Protein AF-A0A7W6RS65-F1 (afdb_monomer_lite)

Secondary structure (DSSP, 8-state):
-----PPP-TTHHHHHHHH-HHHHHHHHH--SHHHHHH--HHHHHHHHHHTT--SS-HHHHHHHHTSPPP---HHHHHHHHHHHHHHHHHHHHHHHHHHHHHHHHHHHHHHHHHTTTTS-S--PPPHHHHHHHSTT--HHHHHHHHHHHHHHHHT--PPP---

Sequence (163 aa):
MGSRCTPSTRNKWIVSATASPWPVDLWETAPTPDKATRIREATIAKLLRRHRIRRSDAARVLDILRQPPFIVAAGTTESASAHVTTLIARIRLVNPQLKQAHHRLDCLTASLVATAEVEPEQKKQHDVEILASLPGVGRIVLATLLAEAFDARSGVTTPPCAA

Structure (mmCIF, N/CA/C/O backbone):
data_AF-A0A7W6RS65-F1
#
_entry.id   AF-A0A7W6RS65-F1
#
loop_
_atom_site.group_PDB
_atom_site.id
_atom_site.type_symbol
_atom_site.label_atom_id
_atom_site.label_alt_id
_atom_site.label_comp_id
_atom_site.label_asym_id
_atom_site.label_entity_id
_atom_site.label_seq_id
_atom_site.pdbx_PDB_ins_code
_atom_site.Cartn_x
_atom_site.Cartn_y
_atom_site.Cartn_z
_atom_site.occupancy
_atom_site.B_iso_or_equiv
_atom_site.auth_seq_id
_atom_site.auth_comp_id
_atom_site.auth_asym_id
_atom_site.auth_atom_id
_atom_site.pdbx_PDB_model_num
ATOM 1 N N . MET A 1 1 ? 1.223 11.531 -34.235 1.00 32.78 1 MET A N 1
ATOM 2 C CA . MET A 1 1 ? 0.029 10.858 -33.672 1.00 32.78 1 MET A CA 1
ATOM 3 C C . MET A 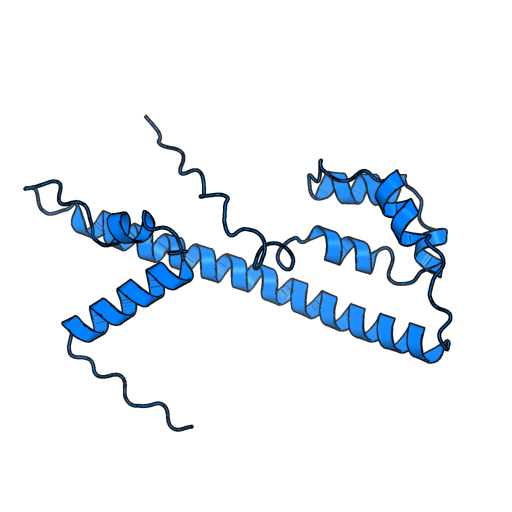1 1 ? 0.497 10.024 -32.490 1.00 32.78 1 MET A C 1
ATOM 5 O O . MET A 1 1 ? 1.318 9.142 -32.680 1.00 32.78 1 MET A O 1
ATOM 9 N N . GLY A 1 2 ? 0.117 10.420 -31.273 1.00 35.31 2 GLY A N 1
ATOM 10 C CA . GLY A 1 2 ? 0.751 9.968 -30.031 1.00 35.31 2 GLY A CA 1
ATOM 11 C C . GLY A 1 2 ? 0.400 8.535 -29.638 1.00 35.31 2 GLY A C 1
ATOM 12 O O . GLY A 1 2 ? -0.740 8.247 -29.266 1.00 35.31 2 GLY A O 1
ATOM 13 N N . SER A 1 3 ? 1.404 7.664 -29.658 1.00 32.12 3 SER A N 1
ATOM 14 C CA . SER A 1 3 ? 1.338 6.318 -29.099 1.00 32.12 3 SER A CA 1
ATOM 15 C C . SER A 1 3 ? 1.412 6.413 -27.578 1.00 32.12 3 SER A C 1
ATOM 17 O O . SER A 1 3 ? 2.476 6.555 -26.984 1.00 32.12 3 SER A O 1
ATOM 19 N N . ARG A 1 4 ? 0.247 6.388 -26.931 1.00 31.11 4 ARG A N 1
ATOM 20 C CA . ARG A 1 4 ? 0.148 6.207 -25.481 1.00 31.11 4 ARG A CA 1
ATOM 21 C C . ARG A 1 4 ? 0.662 4.810 -25.137 1.00 31.11 4 ARG A C 1
ATOM 23 O O . ARG A 1 4 ? -0.032 3.831 -25.392 1.00 31.11 4 ARG A O 1
ATOM 30 N N . CYS A 1 5 ? 1.850 4.733 -24.542 1.00 34.22 5 CYS A N 1
ATOM 31 C CA . CYS A 1 5 ? 2.372 3.517 -23.928 1.00 34.22 5 CYS A CA 1
ATOM 32 C C . CYS A 1 5 ? 1.396 3.027 -22.849 1.00 34.22 5 CYS A C 1
ATOM 34 O O . CYS A 1 5 ? 1.309 3.594 -21.759 1.00 34.22 5 CYS A O 1
ATOM 36 N N . THR A 1 6 ? 0.628 1.983 -23.149 1.00 37.75 6 THR A N 1
ATOM 37 C CA . THR A 1 6 ? -0.166 1.264 -22.151 1.00 37.75 6 THR A CA 1
ATOM 38 C C . THR A 1 6 ? 0.726 0.232 -21.464 1.00 37.75 6 THR A C 1
ATOM 40 O O . THR A 1 6 ? 1.252 -0.645 -22.152 1.00 37.75 6 THR A O 1
ATOM 43 N N . PRO A 1 7 ? 0.908 0.275 -20.132 1.00 39.69 7 PRO A N 1
ATOM 44 C CA . PRO A 1 7 ? 1.746 -0.698 -19.448 1.00 39.69 7 PRO A CA 1
ATOM 45 C C . PRO A 1 7 ? 1.110 -2.094 -19.492 1.00 39.69 7 PRO A C 1
ATOM 47 O O . PRO A 1 7 ? -0.048 -2.277 -19.097 1.00 39.69 7 PRO A O 1
ATOM 50 N N . SER A 1 8 ? 1.897 -3.077 -19.936 1.00 38.97 8 SER A N 1
ATOM 51 C CA . SER A 1 8 ? 1.584 -4.509 -19.894 1.00 38.97 8 SER A CA 1
ATOM 52 C C . SER A 1 8 ? 1.079 -4.921 -18.504 1.00 38.97 8 SER A C 1
ATOM 54 O O . SER A 1 8 ? 1.724 -4.708 -17.476 1.00 38.97 8 SER A O 1
ATOM 56 N N . THR A 1 9 ? -0.137 -5.464 -18.461 1.00 42.16 9 THR A N 1
ATOM 57 C CA . THR A 1 9 ? -0.966 -5.578 -17.248 1.00 42.16 9 THR A CA 1
ATOM 58 C C . THR A 1 9 ? -0.691 -6.844 -16.423 1.00 42.16 9 THR A C 1
ATOM 60 O O . THR A 1 9 ? -1.366 -7.082 -15.423 1.00 42.16 9 THR A O 1
ATOM 63 N N . ARG A 1 10 ? 0.270 -7.693 -16.807 1.00 41.97 10 ARG A N 1
ATOM 64 C CA . ARG A 1 10 ? 0.224 -9.107 -16.391 1.00 41.97 10 ARG A CA 1
ATOM 65 C C . ARG A 1 10 ? 1.027 -9.479 -15.131 1.00 41.97 10 ARG A C 1
ATOM 67 O O . ARG A 1 10 ? 0.653 -10.441 -14.473 1.00 41.97 10 ARG A O 1
ATOM 74 N N . ASN A 1 11 ? 1.977 -8.653 -14.675 1.00 39.16 11 ASN A N 1
ATOM 75 C CA . ASN A 1 11 ? 2.788 -8.935 -13.465 1.00 39.16 11 ASN A CA 1
ATOM 76 C C . ASN A 1 11 ? 2.450 -8.015 -12.275 1.00 39.16 11 ASN A C 1
ATOM 78 O O . ASN A 1 11 ? 3.278 -7.730 -11.410 1.00 39.16 11 ASN A O 1
ATOM 82 N N . LYS A 1 12 ? 1.209 -7.519 -12.227 1.00 40.97 12 LYS A N 1
ATOM 83 C CA . LYS A 1 12 ? 0.768 -6.501 -11.265 1.00 40.97 12 LYS A CA 1
ATOM 84 C C . LYS A 1 12 ? 0.746 -7.006 -9.811 1.00 40.97 12 LYS A C 1
ATOM 86 O O . LYS A 1 12 ? 0.760 -6.194 -8.897 1.00 40.97 12 LYS A O 1
ATOM 91 N N . TRP A 1 13 ? 0.725 -8.308 -9.551 1.00 31.77 13 TRP A N 1
ATOM 92 C CA . TRP A 1 13 ? 0.293 -8.837 -8.249 1.00 31.77 13 TRP A CA 1
ATOM 93 C C . TRP A 1 13 ? 1.347 -8.784 -7.137 1.00 31.77 13 TRP A C 1
ATOM 95 O O . TRP A 1 13 ? 0.972 -8.590 -5.986 1.00 31.77 13 TRP A O 1
ATOM 105 N N . ILE A 1 14 ? 2.643 -8.857 -7.462 1.00 36.44 14 ILE A N 1
ATOM 106 C CA . ILE A 1 14 ? 3.694 -8.947 -6.430 1.00 36.44 14 ILE A CA 1
ATOM 107 C C . ILE A 1 14 ? 4.154 -7.556 -5.952 1.00 36.44 14 ILE A C 1
ATOM 109 O O . ILE A 1 14 ? 4.473 -7.383 -4.783 1.00 36.44 14 ILE A O 1
ATOM 113 N N . VAL A 1 15 ? 4.087 -6.525 -6.809 1.00 37.69 15 VAL A N 1
ATOM 114 C CA . VAL A 1 15 ? 4.509 -5.147 -6.454 1.00 37.69 15 VAL A CA 1
ATOM 115 C C . VAL A 1 15 ? 3.329 -4.181 -6.239 1.00 37.69 15 VAL A C 1
ATOM 117 O O . VAL A 1 15 ? 3.492 -3.136 -5.611 1.00 37.69 15 VAL A O 1
ATOM 120 N N . SER A 1 16 ? 2.106 -4.488 -6.701 1.00 43.31 16 SER A N 1
ATOM 121 C CA . SER A 1 16 ? 0.976 -3.546 -6.542 1.00 43.31 16 SER A CA 1
ATOM 122 C C . SER A 1 16 ? 0.215 -3.651 -5.222 1.00 43.31 16 SER A C 1
ATOM 124 O O . SER A 1 16 ? -0.486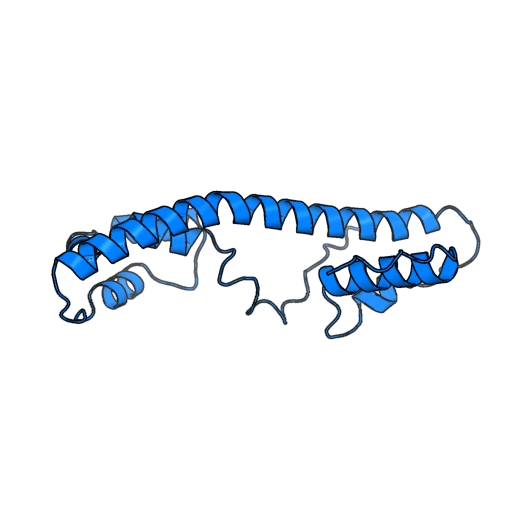 -2.697 -4.877 1.00 43.31 16 SER A O 1
ATOM 126 N N . ALA A 1 17 ? 0.338 -4.758 -4.483 1.00 42.78 17 ALA A N 1
ATOM 127 C CA . ALA A 1 17 ? -0.371 -4.916 -3.214 1.00 42.78 17 ALA A CA 1
ATOM 128 C C . ALA A 1 17 ? 0.180 -3.957 -2.143 1.00 42.78 17 ALA A C 1
ATOM 130 O O . ALA A 1 17 ? -0.596 -3.296 -1.459 1.00 42.78 17 ALA A O 1
ATOM 131 N N . THR A 1 18 ? 1.504 -3.787 -2.079 1.00 48.16 18 THR A N 1
ATOM 132 C CA . THR A 1 18 ? 2.176 -2.966 -1.055 1.00 48.16 18 THR A CA 1
ATOM 133 C C . THR A 1 18 ? 2.315 -1.489 -1.452 1.00 48.16 18 THR A C 1
ATOM 135 O O . THR A 1 18 ? 2.431 -0.617 -0.594 1.00 48.16 18 THR A O 1
ATOM 138 N N . ALA A 1 19 ? 2.250 -1.175 -2.753 1.00 54.78 19 ALA A N 1
ATOM 139 C CA . ALA A 1 19 ? 2.403 0.191 -3.269 1.00 54.78 19 ALA A CA 1
ATOM 140 C C . ALA A 1 19 ? 1.089 0.994 -3.346 1.00 54.78 19 ALA A C 1
ATOM 142 O O . ALA A 1 19 ? 1.105 2.192 -3.668 1.00 54.78 19 ALA A O 1
ATOM 143 N N . SER A 1 20 ? -0.058 0.346 -3.113 1.00 68.81 20 SER A N 1
ATOM 144 C CA . SER A 1 20 ? -1.348 1.028 -3.100 1.00 68.81 20 SER A CA 1
ATOM 145 C C . SER A 1 20 ? -1.488 1.827 -1.798 1.00 68.81 20 SER A C 1
ATOM 147 O O . SER A 1 20 ? -1.366 1.242 -0.730 1.00 68.81 20 SER A O 1
ATOM 149 N N . PRO A 1 21 ? -1.725 3.149 -1.842 1.00 81.00 21 PRO A N 1
ATOM 150 C CA . PRO A 1 21 ? -1.736 3.979 -0.635 1.00 81.00 21 PRO A CA 1
ATOM 151 C C . PRO A 1 21 ? -3.018 3.838 0.206 1.00 81.00 21 PRO A C 1
ATOM 153 O O . PRO A 1 21 ? -3.020 4.178 1.384 1.00 81.00 21 PRO A O 1
ATOM 156 N N . TRP A 1 22 ? -4.111 3.329 -0.369 1.00 88.38 22 TRP A N 1
ATOM 157 C CA . TRP A 1 22 ? -5.412 3.300 0.308 1.00 88.38 22 TRP A CA 1
ATOM 158 C C . TRP A 1 22 ? -5.543 2.296 1.472 1.00 88.38 22 TRP A C 1
ATOM 160 O O . TRP A 1 22 ? -6.227 2.651 2.431 1.00 88.38 22 TRP A O 1
ATOM 170 N N . PRO A 1 23 ? -4.918 1.095 1.473 1.00 88.94 23 PRO A N 1
ATOM 171 C CA . PRO A 1 23 ? -4.989 0.182 2.616 1.00 88.94 23 PRO A CA 1
ATOM 172 C C . PRO A 1 23 ? -4.244 0.729 3.838 1.00 88.94 23 PRO A C 1
ATOM 174 O O . PRO A 1 23 ? -4.685 0.531 4.961 1.00 88.94 23 PRO A O 1
ATOM 177 N N . VAL A 1 24 ? -3.157 1.477 3.619 1.00 90.75 24 VAL A N 1
ATOM 178 C CA . VAL A 1 24 ? -2.403 2.157 4.685 1.00 90.75 24 VAL A CA 1
ATOM 179 C C . VAL A 1 24 ? -3.288 3.196 5.378 1.00 90.75 24 VAL A C 1
ATOM 181 O O . VAL A 1 24 ? -3.380 3.220 6.602 1.00 90.75 24 VAL A O 1
ATOM 184 N N . ASP A 1 25 ? -4.006 4.005 4.595 1.00 92.19 25 ASP A N 1
ATOM 185 C CA . ASP A 1 25 ? -4.974 4.966 5.133 1.00 92.19 25 ASP A CA 1
ATOM 186 C C . ASP A 1 25 ? -6.169 4.275 5.811 1.00 92.19 25 ASP A C 1
ATOM 188 O O . ASP A 1 25 ? -6.734 4.804 6.771 1.00 92.19 25 ASP A O 1
ATOM 192 N N . LEU A 1 26 ? -6.575 3.097 5.321 1.00 92.56 26 LEU A N 1
ATOM 193 C CA . LEU A 1 26 ? -7.635 2.303 5.941 1.00 92.56 26 LEU A CA 1
ATOM 194 C C . LEU A 1 26 ? -7.209 1.816 7.329 1.00 92.56 26 LEU A C 1
ATOM 196 O O . LEU A 1 26 ? -7.974 1.979 8.276 1.00 92.56 26 LEU A O 1
ATOM 200 N N . TRP A 1 27 ? -5.999 1.269 7.460 1.00 91.38 27 TRP A N 1
ATOM 201 C CA . TRP A 1 27 ? -5.450 0.810 8.739 1.00 91.38 27 TRP A CA 1
ATOM 202 C C . TRP A 1 27 ? -5.253 1.946 9.739 1.00 91.38 27 TRP A C 1
ATOM 204 O O . TRP A 1 27 ? -5.505 1.760 10.923 1.00 91.38 27 TRP A O 1
ATOM 214 N N . GLU A 1 28 ? -4.881 3.140 9.281 1.00 91.75 28 GLU A N 1
ATOM 215 C CA . GLU A 1 28 ? -4.819 4.319 10.152 1.00 91.75 28 GLU A CA 1
ATOM 216 C C . GLU A 1 28 ? -6.214 4.748 10.641 1.00 91.75 28 GLU A C 1
ATOM 218 O O . GLU A 1 28 ? -6.384 5.153 11.791 1.00 91.75 28 GLU A O 1
ATOM 223 N N . THR A 1 29 ? -7.235 4.618 9.786 1.00 92.12 29 THR A N 1
ATOM 224 C CA . THR A 1 29 ? -8.622 4.957 10.136 1.00 92.12 29 THR A CA 1
ATOM 225 C C . THR A 1 29 ? -9.230 3.922 11.092 1.00 92.12 29 THR A C 1
ATOM 227 O O . THR A 1 29 ? -9.919 4.294 12.041 1.00 92.12 29 THR A O 1
ATOM 230 N N . ALA A 1 30 ? -8.967 2.633 10.861 1.00 92.12 30 ALA A N 1
ATOM 231 C CA . ALA A 1 30 ? -9.536 1.494 11.580 1.00 92.12 30 ALA A CA 1
ATOM 232 C C . ALA A 1 30 ? -8.439 0.528 12.086 1.00 92.12 30 ALA A C 1
ATOM 234 O O . ALA A 1 30 ? -8.337 -0.591 11.584 1.00 92.12 30 ALA A O 1
ATOM 235 N N . PRO A 1 31 ? -7.610 0.924 13.071 1.00 90.62 31 PRO A N 1
ATOM 236 C CA . PRO A 1 31 ? -6.481 0.099 13.510 1.00 90.62 31 PRO A CA 1
ATOM 237 C C . PRO A 1 31 ? -6.900 -1.085 14.391 1.00 90.62 31 PRO A C 1
ATOM 239 O O . PRO A 1 31 ? -6.134 -2.029 14.545 1.00 90.62 31 PRO A O 1
ATOM 242 N N . THR A 1 32 ? -8.104 -1.045 14.974 1.00 91.31 32 THR A N 1
ATOM 243 C CA . THR A 1 32 ? -8.633 -2.108 15.837 1.00 91.31 32 THR A CA 1
ATOM 244 C C . THR A 1 32 ? -10.070 -2.472 15.459 1.00 91.31 32 THR A C 1
ATOM 246 O O . THR A 1 32 ? -10.799 -1.605 14.959 1.00 91.31 32 THR A O 1
ATOM 249 N N . PRO A 1 33 ? -10.518 -3.711 15.747 1.00 87.44 33 PRO A N 1
ATOM 250 C CA . PRO A 1 33 ? -11.912 -4.120 15.554 1.00 87.44 33 PRO A CA 1
ATOM 251 C C . PRO A 1 33 ? -12.902 -3.198 16.285 1.00 87.44 33 PRO A C 1
ATOM 253 O O . PRO A 1 33 ? -13.905 -2.774 15.714 1.00 87.44 33 PRO A O 1
ATOM 256 N N . ASP A 1 34 ? -12.570 -2.768 17.506 1.00 90.06 34 ASP A N 1
ATOM 257 C CA . ASP A 1 34 ? -13.393 -1.830 18.284 1.00 90.06 34 ASP A CA 1
ATOM 258 C C . ASP A 1 34 ? -13.522 -0.448 17.640 1.00 90.06 34 ASP A C 1
ATOM 260 O O . ASP A 1 34 ? -14.550 0.218 17.773 1.00 90.06 34 ASP A O 1
ATOM 264 N N . LYS A 1 35 ? -12.490 0.018 16.929 1.00 90.50 35 LYS A N 1
ATOM 265 C CA . LYS A 1 35 ? -12.601 1.242 16.129 1.00 90.50 35 LYS A CA 1
ATOM 266 C C . LYS A 1 35 ? -13.389 0.987 14.849 1.00 90.50 35 LYS A C 1
ATOM 268 O O . LYS A 1 35 ? -14.201 1.832 14.479 1.00 90.50 35 LYS A O 1
ATOM 273 N N . ALA A 1 36 ? -13.213 -0.167 14.208 1.00 91.62 36 ALA A N 1
ATOM 274 C CA . ALA A 1 36 ? -13.951 -0.545 13.005 1.00 91.62 36 ALA A CA 1
ATOM 275 C C . ALA A 1 36 ? -15.475 -0.571 13.210 1.00 91.62 36 ALA A C 1
ATOM 277 O O . ALA A 1 36 ? -16.226 -0.111 12.344 1.00 91.62 36 ALA A O 1
ATOM 278 N N . THR A 1 37 ? -15.956 -1.030 14.368 1.00 91.75 37 THR A N 1
ATOM 279 C CA . THR A 1 37 ? -17.395 -1.009 14.690 1.00 91.75 37 THR A CA 1
ATOM 280 C C . THR A 1 37 ? -17.953 0.414 14.774 1.00 91.75 37 THR A C 1
ATOM 282 O O . THR A 1 37 ? -19.069 0.665 14.322 1.00 91.75 37 THR A O 1
ATOM 285 N N . ARG A 1 38 ? -17.161 1.377 15.255 1.00 92.94 38 ARG A N 1
ATOM 286 C CA . ARG A 1 38 ? -17.571 2.781 15.445 1.00 92.94 38 ARG A CA 1
ATOM 287 C C . ARG A 1 38 ? -17.516 3.626 14.171 1.00 92.94 38 ARG A C 1
ATOM 289 O O . ARG A 1 38 ? -18.093 4.713 14.128 1.00 92.94 38 ARG A O 1
ATOM 296 N N . ILE A 1 39 ? -16.819 3.164 13.135 1.00 94.44 39 ILE A N 1
ATOM 297 C CA . ILE A 1 39 ? -16.657 3.918 11.890 1.00 94.44 39 ILE A CA 1
ATOM 298 C C . ILE A 1 39 ? -17.947 3.893 11.073 1.00 94.44 39 ILE A C 1
ATOM 300 O O . ILE A 1 39 ? -18.572 2.853 10.877 1.00 94.44 39 ILE A O 1
ATOM 304 N N . ARG A 1 40 ? -18.329 5.065 10.560 1.00 94.94 40 ARG A N 1
ATOM 305 C CA . ARG A 1 40 ? -19.448 5.217 9.627 1.00 94.94 40 ARG A CA 1
ATOM 306 C C . ARG A 1 40 ? -19.016 4.854 8.212 1.00 94.94 40 ARG A C 1
ATOM 308 O O . ARG A 1 40 ? -17.921 5.214 7.779 1.00 94.94 40 ARG A O 1
ATOM 315 N N . GLU A 1 41 ? -19.925 4.256 7.453 1.00 95.38 41 GLU A N 1
ATOM 316 C CA . GLU A 1 41 ? -19.697 3.892 6.050 1.00 95.38 41 GLU A CA 1
ATOM 317 C C . GLU A 1 41 ? -19.281 5.085 5.189 1.00 95.38 41 GLU A C 1
ATOM 319 O O . GLU A 1 41 ? -18.350 4.983 4.394 1.00 95.38 41 GLU A O 1
ATOM 324 N N . ALA A 1 42 ? -19.875 6.258 5.427 1.00 96.12 42 ALA A N 1
ATOM 325 C CA . ALA A 1 42 ? -19.530 7.494 4.728 1.00 96.12 42 ALA A CA 1
ATOM 326 C C . ALA A 1 42 ? -18.027 7.839 4.803 1.00 96.12 42 ALA A C 1
ATOM 328 O O . ALA A 1 42 ? -17.466 8.366 3.836 1.00 96.12 42 ALA A O 1
ATOM 329 N N . THR A 1 43 ? -17.359 7.520 5.918 1.00 95.38 43 THR A N 1
ATOM 330 C CA . THR A 1 43 ? -15.914 7.727 6.094 1.00 95.38 43 THR A CA 1
ATOM 331 C C . THR A 1 43 ? -15.117 6.809 5.170 1.00 95.38 43 THR A C 1
ATOM 333 O O . THR A 1 43 ? -14.224 7.277 4.461 1.00 95.38 43 THR A O 1
ATOM 336 N N . ILE A 1 44 ? -15.485 5.526 5.103 1.00 95.00 44 ILE A N 1
ATOM 337 C CA . ILE A 1 44 ? -14.859 4.548 4.204 1.00 95.00 44 ILE A CA 1
ATOM 338 C C . ILE A 1 44 ? -15.143 4.904 2.741 1.00 95.00 44 ILE A C 1
ATOM 340 O O . ILE A 1 44 ? -14.226 4.939 1.924 1.00 95.00 44 ILE A O 1
ATOM 344 N N . ALA A 1 45 ? -16.373 5.298 2.409 1.00 94.88 45 ALA A N 1
ATOM 345 C CA . ALA A 1 45 ? -16.739 5.750 1.070 1.00 94.88 45 ALA A CA 1
ATOM 346 C C . ALA A 1 45 ? -15.938 6.988 0.634 1.00 94.88 45 ALA A C 1
ATOM 348 O O . ALA A 1 45 ? -15.547 7.116 -0.528 1.00 94.88 45 ALA A O 1
ATOM 349 N N . LYS A 1 46 ? -15.671 7.932 1.547 1.00 95.12 46 LYS A N 1
ATOM 350 C CA . LYS A 1 46 ? -14.809 9.094 1.272 1.00 95.12 46 LYS A CA 1
ATOM 351 C C . LYS A 1 46 ? -13.361 8.664 1.017 1.00 95.12 46 LYS A C 1
ATOM 353 O O . LYS A 1 46 ? -12.750 9.157 0.069 1.00 95.12 46 LYS A O 1
ATOM 358 N N . LEU A 1 47 ? -12.835 7.732 1.813 1.00 94.12 47 LEU A N 1
ATOM 359 C CA . LEU A 1 47 ? -11.488 7.180 1.646 1.00 94.12 47 LEU A CA 1
ATOM 360 C C . LEU A 1 47 ? -11.331 6.483 0.288 1.00 94.12 47 LEU A C 1
ATOM 362 O O . LEU A 1 47 ? -10.407 6.800 -0.461 1.00 94.12 47 LEU A O 1
ATOM 366 N N . LEU A 1 48 ? -12.258 5.594 -0.072 1.00 93.25 48 LEU A N 1
ATOM 367 C CA . LEU A 1 48 ? -12.225 4.868 -1.346 1.00 93.25 48 LEU A CA 1
ATOM 368 C C . LEU A 1 48 ? -12.321 5.817 -2.549 1.00 93.25 48 LEU A C 1
ATOM 370 O O . LEU A 1 48 ? -11.567 5.668 -3.514 1.00 93.25 48 LEU A O 1
ATOM 374 N N . ARG A 1 49 ? -13.176 6.848 -2.466 1.00 93.44 49 ARG A N 1
ATOM 375 C CA . ARG A 1 49 ? -13.283 7.899 -3.493 1.00 93.44 49 ARG A CA 1
ATOM 376 C C . ARG A 1 49 ? -11.991 8.696 -3.652 1.00 93.44 49 ARG A C 1
ATOM 378 O O . ARG A 1 49 ? -11.556 8.893 -4.786 1.00 93.44 49 ARG A O 1
ATOM 385 N N . ARG A 1 50 ? -11.345 9.103 -2.549 1.00 93.50 50 ARG A N 1
ATOM 386 C CA . ARG A 1 50 ? -10.052 9.820 -2.569 1.00 93.50 50 ARG A CA 1
ATOM 387 C C . ARG A 1 50 ? -8.989 9.043 -3.346 1.00 93.50 50 ARG A C 1
ATOM 389 O O . ARG A 1 50 ? -8.242 9.630 -4.121 1.00 93.50 50 ARG A O 1
ATOM 396 N N . HIS A 1 51 ? -8.976 7.724 -3.186 1.00 90.81 51 HIS A N 1
ATOM 397 C CA . HIS A 1 51 ? -8.039 6.822 -3.858 1.00 90.81 51 HIS A CA 1
ATOM 398 C C . HIS A 1 51 ? -8.538 6.272 -5.203 1.00 90.81 51 HIS A C 1
ATOM 400 O O . HIS A 1 51 ? -7.872 5.433 -5.806 1.00 90.81 51 HIS A O 1
ATOM 406 N N . ARG A 1 52 ? -9.688 6.753 -5.698 1.00 90.44 52 ARG A N 1
ATOM 407 C CA . ARG A 1 52 ? -10.324 6.342 -6.966 1.00 90.44 52 ARG A CA 1
ATOM 408 C C . ARG A 1 52 ? -10.548 4.824 -7.082 1.00 90.44 52 ARG A C 1
ATOM 410 O O . ARG A 1 52 ? -10.455 4.259 -8.173 1.00 90.44 52 ARG A O 1
ATOM 417 N N . ILE A 1 53 ? -10.857 4.154 -5.972 1.00 89.69 53 ILE A N 1
ATOM 418 C CA . ILE A 1 53 ? -11.124 2.712 -5.942 1.00 89.69 53 ILE A CA 1
ATOM 419 C C . ILE A 1 53 ? -12.560 2.444 -6.399 1.00 89.69 53 ILE A C 1
ATOM 421 O O . ILE A 1 53 ? -13.503 2.949 -5.803 1.00 89.69 53 ILE A O 1
ATOM 425 N N . ARG A 1 54 ? -12.719 1.646 -7.464 1.00 84.69 54 ARG A N 1
ATOM 426 C CA . ARG A 1 54 ? -14.034 1.268 -8.029 1.00 84.69 54 ARG A CA 1
ATOM 427 C C . ARG A 1 54 ? -14.425 -0.192 -7.797 1.00 84.69 54 ARG A C 1
ATOM 429 O O . ARG A 1 54 ? -15.589 -0.537 -7.902 1.00 84.69 54 ARG A O 1
ATOM 436 N N . ARG A 1 55 ? -13.444 -1.054 -7.514 1.00 84.31 55 ARG A N 1
ATOM 437 C CA . ARG A 1 55 ? -13.636 -2.511 -7.372 1.00 84.31 55 ARG A CA 1
ATOM 438 C C . ARG A 1 55 ? -14.163 -2.943 -6.000 1.00 84.31 55 ARG A C 1
ATOM 440 O O . ARG A 1 55 ? -14.401 -4.124 -5.786 1.00 84.31 55 ARG A O 1
ATOM 447 N N . SER A 1 56 ? -14.216 -2.017 -5.049 1.00 83.12 56 SER A N 1
ATOM 448 C CA . SER A 1 56 ? -14.535 -2.287 -3.651 1.00 83.12 56 SER A CA 1
ATOM 449 C C . SER A 1 56 ? -15.555 -1.263 -3.192 1.00 83.12 56 SER A C 1
ATOM 451 O O . SER A 1 56 ? -15.354 -0.070 -3.414 1.00 83.12 56 SER A O 1
ATOM 453 N N . ASP A 1 57 ? -16.625 -1.752 -2.579 1.00 88.94 57 ASP A N 1
ATOM 454 C CA . ASP A 1 57 ? -17.700 -0.941 -2.020 1.00 88.94 57 ASP A CA 1
ATOM 455 C C . ASP A 1 57 ? -17.469 -0.672 -0.523 1.00 88.94 57 ASP A C 1
ATOM 457 O O . ASP A 1 57 ? -16.845 -1.478 0.171 1.00 88.94 57 ASP A O 1
ATOM 461 N N . ALA A 1 58 ? -17.946 0.471 -0.031 1.00 94.00 58 ALA A N 1
ATOM 462 C CA . ALA A 1 58 ? -17.735 0.907 1.345 1.00 94.00 58 ALA A CA 1
ATOM 463 C C . ALA A 1 58 ? -18.450 0.003 2.354 1.00 94.00 58 ALA A C 1
ATOM 465 O O . ALA A 1 58 ? -17.833 -0.361 3.359 1.00 94.00 58 ALA A O 1
ATOM 466 N N . ALA A 1 59 ? -19.690 -0.406 2.059 1.00 93.75 59 ALA A N 1
ATOM 467 C CA . ALA A 1 59 ? -20.437 -1.348 2.885 1.00 93.75 59 ALA A CA 1
ATOM 468 C C . ALA A 1 59 ? -19.687 -2.680 2.989 1.00 93.75 59 ALA A C 1
ATOM 470 O O . ALA A 1 59 ? -19.360 -3.126 4.085 1.00 93.75 59 ALA A O 1
ATOM 471 N N . ARG A 1 60 ? -19.261 -3.243 1.849 1.00 93.69 60 ARG A N 1
ATOM 472 C CA . ARG A 1 60 ? -18.507 -4.506 1.839 1.00 93.69 60 ARG A CA 1
ATOM 473 C C . ARG A 1 60 ? -17.179 -4.432 2.597 1.00 93.69 60 ARG A C 1
ATOM 475 O O . ARG A 1 60 ? -16.778 -5.410 3.220 1.00 93.69 60 ARG A O 1
ATOM 482 N N . VAL A 1 61 ? -16.474 -3.302 2.542 1.00 93.50 61 VAL A N 1
ATOM 483 C CA . VAL A 1 61 ? -15.248 -3.111 3.334 1.00 93.50 61 VAL A CA 1
ATOM 484 C C . VAL A 1 61 ? -15.567 -3.078 4.830 1.00 93.50 61 VAL A C 1
ATOM 486 O O . VAL A 1 61 ? -14.856 -3.716 5.603 1.00 93.50 61 VAL A O 1
ATOM 489 N N . LEU A 1 62 ? -16.627 -2.381 5.247 1.00 94.44 62 LEU A N 1
ATOM 490 C CA . LEU A 1 62 ? -17.043 -2.368 6.651 1.00 94.44 62 LEU A CA 1
ATOM 491 C C . LEU A 1 62 ? -17.507 -3.735 7.144 1.00 94.44 62 LEU A C 1
ATOM 493 O O . LEU A 1 62 ? -17.157 -4.096 8.264 1.00 94.44 62 LEU A O 1
ATOM 497 N N . ASP A 1 63 ? -18.234 -4.492 6.325 1.00 93.94 63 ASP A N 1
ATOM 498 C CA . ASP A 1 63 ? -18.664 -5.848 6.669 1.00 93.94 63 ASP A CA 1
ATOM 499 C C . ASP A 1 63 ? -17.463 -6.733 6.993 1.00 93.94 63 ASP A C 1
ATOM 501 O O . ASP A 1 63 ? -17.470 -7.428 8.003 1.00 93.94 63 ASP A O 1
ATOM 505 N N . ILE A 1 64 ? -16.399 -6.655 6.184 1.00 93.25 64 ILE A N 1
ATOM 506 C CA . ILE A 1 64 ? -15.149 -7.388 6.432 1.00 93.25 64 ILE A CA 1
ATOM 507 C C . ILE A 1 64 ? -14.489 -6.913 7.730 1.00 93.25 64 ILE A C 1
ATOM 509 O O . ILE A 1 64 ? -14.090 -7.734 8.549 1.00 93.25 64 ILE A O 1
ATOM 513 N N . LEU A 1 65 ? -14.385 -5.598 7.945 1.00 92.50 65 LEU A N 1
ATOM 514 C CA . LEU A 1 65 ? -13.742 -5.044 9.143 1.00 92.50 65 LEU A CA 1
ATOM 515 C C . LEU A 1 65 ? -14.506 -5.337 10.443 1.00 92.50 65 LEU A C 1
ATOM 517 O O . LEU A 1 65 ? -13.917 -5.271 11.520 1.00 92.50 65 LEU A O 1
ATOM 521 N N . ARG A 1 66 ? -15.807 -5.624 10.351 1.00 93.81 66 ARG A N 1
ATOM 522 C CA . ARG A 1 66 ? -16.690 -5.937 11.483 1.00 93.81 66 ARG A CA 1
ATOM 523 C C . ARG A 1 66 ? -16.940 -7.433 11.655 1.00 93.81 66 ARG A C 1
ATOM 525 O O . ARG A 1 66 ? -17.745 -7.807 12.507 1.00 93.81 66 ARG A O 1
ATOM 532 N N . GLN A 1 67 ? -16.271 -8.283 10.875 1.00 94.00 67 GLN A N 1
ATOM 533 C CA . GLN A 1 67 ? -16.293 -9.722 11.123 1.00 94.00 67 GLN A CA 1
ATOM 534 C C . GLN A 1 67 ? -15.821 -10.023 12.553 1.00 94.00 67 GLN A C 1
ATOM 536 O O . GLN A 1 67 ? -15.012 -9.261 13.094 1.00 94.00 67 GLN A O 1
ATOM 541 N N . PRO A 1 68 ? -16.312 -11.115 13.170 1.00 92.88 68 PRO A N 1
ATOM 542 C CA . PRO A 1 68 ? -15.920 -11.493 14.520 1.00 92.88 68 PRO A CA 1
ATOM 543 C C . PRO A 1 68 ? -14.390 -11.498 14.666 1.00 92.88 68 PRO A C 1
ATOM 545 O O . PRO A 1 68 ? -13.718 -12.242 13.945 1.00 92.88 68 PRO A O 1
ATOM 548 N N . PRO A 1 69 ? -13.822 -10.657 15.547 1.00 89.62 69 PRO A N 1
ATOM 549 C CA . PRO A 1 69 ? -12.383 -10.604 15.720 1.00 89.62 69 PRO A CA 1
ATOM 550 C C . PRO A 1 69 ? -11.893 -11.817 16.508 1.00 89.62 69 PRO A C 1
ATOM 552 O O . PRO A 1 69 ? -12.625 -12.418 17.296 1.00 89.62 69 PRO A O 1
ATOM 555 N N . PHE A 1 70 ? -10.613 -12.140 16.343 1.00 89.81 70 PHE A N 1
ATOM 556 C CA . PHE A 1 70 ? -9.950 -13.082 17.235 1.00 89.81 70 PHE A CA 1
ATOM 557 C C . PHE A 1 70 ? -9.868 -12.489 18.643 1.00 89.81 70 PHE A C 1
ATOM 559 O O . PHE A 1 70 ? -9.469 -11.334 18.814 1.00 89.81 70 PHE A O 1
ATOM 566 N N . ILE A 1 71 ? -10.229 -13.284 19.650 1.00 91.19 71 ILE A N 1
ATOM 567 C CA . ILE A 1 71 ? -10.095 -12.884 21.049 1.00 91.19 71 ILE A CA 1
ATOM 568 C C . ILE A 1 71 ? -8.615 -12.952 21.418 1.00 91.19 71 ILE A C 1
ATOM 570 O O . ILE A 1 71 ? -8.018 -14.026 21.446 1.00 91.19 71 ILE A O 1
ATOM 574 N N . VAL A 1 72 ? -8.023 -11.790 21.677 1.00 93.19 72 VAL A N 1
ATOM 575 C CA . VAL A 1 72 ? -6.620 -11.644 22.074 1.00 93.19 72 VAL A CA 1
ATOM 576 C C . VAL A 1 72 ? -6.524 -10.863 23.378 1.00 93.19 72 VAL A C 1
ATOM 578 O O . VAL A 1 72 ? -7.440 -10.125 23.744 1.00 93.19 72 VAL A O 1
ATOM 581 N N . ALA A 1 73 ? -5.402 -11.004 24.083 1.00 94.38 73 ALA A N 1
ATOM 582 C CA . ALA A 1 73 ? -5.140 -10.201 25.269 1.00 94.38 73 ALA A CA 1
ATOM 583 C C . ALA A 1 73 ? -5.083 -8.702 24.915 1.00 94.38 73 ALA A C 1
ATOM 585 O O . ALA A 1 73 ? -4.630 -8.321 23.830 1.00 94.38 73 ALA A O 1
ATOM 586 N N . ALA A 1 74 ? -5.486 -7.839 25.851 1.00 90.81 74 ALA A N 1
ATOM 587 C CA . ALA A 1 74 ? -5.471 -6.387 25.652 1.00 90.81 74 ALA A CA 1
ATOM 588 C C . ALA A 1 74 ? -4.075 -5.875 25.242 1.00 90.81 74 ALA A C 1
ATOM 590 O O . ALA A 1 74 ? -3.946 -5.172 24.240 1.00 90.81 74 ALA A O 1
ATOM 591 N N . GLY A 1 75 ? -3.020 -6.348 25.919 1.00 94.38 75 GLY A N 1
ATOM 592 C CA . GLY A 1 75 ? -1.633 -5.994 25.593 1.00 94.38 75 GLY A CA 1
ATOM 593 C C . GLY A 1 75 ? -1.191 -6.414 24.183 1.00 94.38 75 GLY A C 1
ATOM 594 O O . GLY A 1 75 ? -0.375 -5.735 23.562 1.00 94.38 75 GLY A O 1
ATOM 595 N N . THR A 1 76 ? -1.766 -7.483 23.618 1.00 94.44 76 THR A N 1
ATOM 596 C CA . THR A 1 76 ? -1.517 -7.873 22.220 1.00 94.44 76 THR A CA 1
ATOM 597 C C . THR A 1 76 ? -2.122 -6.858 21.254 1.00 94.44 76 THR A C 1
ATOM 599 O O . THR A 1 76 ? -1.469 -6.477 20.285 1.00 94.44 76 THR A O 1
ATOM 602 N N . THR A 1 77 ? -3.339 -6.380 21.529 1.00 92.56 77 THR A N 1
ATOM 603 C CA . THR A 1 77 ? -4.007 -5.360 20.702 1.00 92.56 77 THR A CA 1
ATOM 604 C C . THR A 1 77 ? -3.237 -4.042 20.724 1.00 92.56 77 THR A C 1
ATOM 606 O O . THR A 1 77 ? -3.031 -3.428 19.675 1.00 92.56 77 THR A O 1
ATOM 609 N N . GLU A 1 78 ? -2.767 -3.624 21.899 1.00 92.38 78 GLU A N 1
ATOM 610 C CA . GLU A 1 78 ? -1.954 -2.417 22.071 1.00 92.38 78 GLU A CA 1
ATOM 611 C C . GLU A 1 78 ? -0.620 -2.524 21.325 1.00 92.38 78 GLU A C 1
ATOM 613 O O . GLU A 1 78 ? -0.289 -1.651 20.519 1.00 92.38 78 GLU A O 1
ATOM 618 N N . SER A 1 79 ? 0.109 -3.627 21.522 1.00 95.00 79 SER A N 1
ATOM 619 C CA . SER A 1 79 ? 1.399 -3.866 20.868 1.00 95.00 79 SER A CA 1
ATOM 620 C C . SER A 1 79 ? 1.264 -3.936 19.345 1.00 95.00 79 SER A C 1
ATOM 622 O O . SER A 1 79 ? 2.005 -3.266 18.623 1.00 95.00 79 SER A O 1
ATOM 624 N N . ALA A 1 80 ? 0.267 -4.670 18.839 1.00 93.12 80 ALA A N 1
ATOM 625 C CA . ALA A 1 80 ? -0.003 -4.757 17.409 1.00 93.12 80 ALA A CA 1
ATOM 626 C C . ALA A 1 80 ? -0.370 -3.389 16.818 1.00 93.12 80 ALA A C 1
ATOM 628 O O . ALA A 1 80 ? 0.154 -3.016 15.769 1.00 93.12 80 ALA A O 1
ATOM 629 N N . SER A 1 81 ? -1.205 -2.604 17.505 1.00 91.88 81 SER A N 1
ATOM 630 C CA . SER A 1 81 ? -1.583 -1.256 17.059 1.00 91.88 81 SER A CA 1
ATOM 631 C C . SER A 1 81 ? -0.375 -0.314 16.996 1.00 91.88 81 SER A C 1
ATOM 633 O O . SER A 1 81 ? -0.212 0.429 16.021 1.00 91.88 81 SER A O 1
ATOM 635 N N . ALA A 1 82 ? 0.510 -0.366 17.996 1.00 93.38 82 ALA A N 1
ATOM 636 C CA . ALA A 1 82 ? 1.754 0.400 18.006 1.00 93.38 82 ALA A CA 1
ATOM 637 C C . ALA A 1 82 ? 2.686 -0.029 16.861 1.00 93.38 82 ALA A C 1
ATOM 639 O O . ALA A 1 82 ? 3.206 0.816 16.128 1.00 93.38 82 ALA A O 1
ATOM 640 N N . HIS A 1 83 ? 2.831 -1.338 16.641 1.00 94.19 83 HIS A N 1
ATOM 641 C CA . HIS A 1 83 ? 3.658 -1.880 15.568 1.00 94.19 83 HIS A CA 1
ATOM 642 C C . HIS A 1 83 ? 3.142 -1.481 14.179 1.00 94.19 83 HIS A C 1
ATOM 644 O O . HIS A 1 83 ? 3.905 -0.983 13.350 1.00 94.19 83 HIS A O 1
ATOM 650 N N . VAL A 1 84 ? 1.834 -1.620 13.937 1.00 92.38 84 VAL A N 1
ATOM 651 C CA . VAL A 1 84 ? 1.180 -1.181 12.695 1.00 92.38 84 VAL A CA 1
ATOM 652 C C . VAL A 1 84 ? 1.411 0.310 12.460 1.00 92.38 84 VAL A C 1
ATOM 654 O O . VAL A 1 84 ? 1.730 0.701 11.340 1.00 92.38 84 VAL A O 1
ATOM 657 N N . THR A 1 85 ? 1.348 1.142 13.502 1.00 93.06 85 THR A N 1
ATOM 658 C CA . THR A 1 85 ? 1.630 2.584 13.390 1.00 93.06 85 THR A CA 1
ATOM 659 C C . THR A 1 85 ? 3.063 2.848 12.910 1.00 93.06 85 THR A C 1
ATOM 661 O O . THR A 1 85 ? 3.277 3.649 11.996 1.00 93.06 85 THR A O 1
ATOM 664 N N . THR A 1 86 ? 4.055 2.132 13.451 1.00 94.69 86 THR A N 1
ATOM 665 C CA . THR A 1 86 ? 5.446 2.217 12.972 1.00 94.69 86 THR A CA 1
ATOM 666 C C . THR A 1 86 ? 5.582 1.756 11.519 1.00 94.69 86 THR A C 1
ATOM 668 O O . THR A 1 86 ? 6.271 2.405 10.727 1.00 94.69 86 THR A O 1
ATOM 671 N N . LEU A 1 87 ? 4.920 0.660 11.139 1.00 93.44 87 LEU A N 1
ATOM 672 C CA . LEU A 1 87 ? 4.939 0.160 9.762 1.00 93.44 87 LEU A CA 1
ATOM 673 C C . LEU A 1 87 ? 4.312 1.160 8.787 1.00 93.44 87 LEU A C 1
ATOM 675 O O . LEU A 1 87 ? 4.894 1.418 7.737 1.00 93.44 87 LEU A O 1
ATOM 679 N N . ILE A 1 88 ? 3.183 1.778 9.144 1.00 92.56 88 ILE A N 1
ATOM 680 C CA . ILE A 1 88 ? 2.527 2.818 8.339 1.00 92.56 88 ILE A CA 1
ATOM 681 C C . ILE A 1 88 ? 3.502 3.962 8.037 1.00 92.56 88 ILE A C 1
ATOM 683 O O . ILE A 1 88 ? 3.631 4.361 6.878 1.00 92.56 88 ILE A O 1
ATOM 687 N N . ALA A 1 89 ? 4.234 4.452 9.043 1.00 92.81 89 ALA A N 1
ATOM 688 C CA . ALA A 1 89 ? 5.217 5.519 8.859 1.00 92.81 89 ALA A CA 1
ATOM 689 C C . ALA A 1 89 ? 6.334 5.116 7.879 1.00 92.81 89 ALA A C 1
ATOM 691 O O . ALA A 1 89 ? 6.663 5.869 6.961 1.00 92.81 89 ALA A O 1
ATOM 692 N N . ARG A 1 90 ? 6.868 3.896 8.015 1.00 93.56 90 ARG A N 1
ATOM 693 C CA . ARG A 1 90 ? 7.909 3.369 7.115 1.00 93.56 90 ARG A CA 1
ATOM 694 C C . ARG A 1 90 ? 7.398 3.203 5.687 1.00 93.56 90 ARG A C 1
ATOM 696 O O . ARG A 1 90 ? 8.063 3.626 4.747 1.00 93.56 90 ARG A O 1
ATOM 703 N N . ILE A 1 91 ? 6.201 2.645 5.514 1.00 92.00 91 ILE A N 1
ATOM 704 C CA . ILE A 1 91 ? 5.585 2.453 4.195 1.00 92.00 91 ILE A CA 1
ATOM 705 C C . ILE A 1 91 ? 5.349 3.805 3.514 1.00 92.00 91 ILE A C 1
ATOM 707 O O . ILE A 1 91 ? 5.610 3.943 2.319 1.00 92.00 91 ILE A O 1
ATOM 711 N N . ARG A 1 92 ? 4.903 4.824 4.260 1.00 90.12 92 ARG A N 1
ATOM 712 C CA . ARG A 1 92 ? 4.697 6.184 3.734 1.00 90.12 92 ARG A CA 1
ATOM 713 C C . ARG A 1 92 ? 5.984 6.844 3.248 1.00 90.12 92 ARG A C 1
ATOM 715 O O . ARG A 1 92 ? 5.911 7.634 2.312 1.00 90.12 92 ARG A O 1
ATOM 722 N N . LEU A 1 93 ? 7.130 6.500 3.828 1.00 92.56 93 LEU A N 1
ATOM 723 C CA . LEU A 1 93 ? 8.439 6.971 3.377 1.00 92.56 93 LEU A CA 1
ATOM 724 C C . LEU A 1 93 ? 8.946 6.187 2.157 1.00 92.56 93 LEU A C 1
ATOM 726 O O . LEU A 1 93 ? 9.317 6.776 1.143 1.00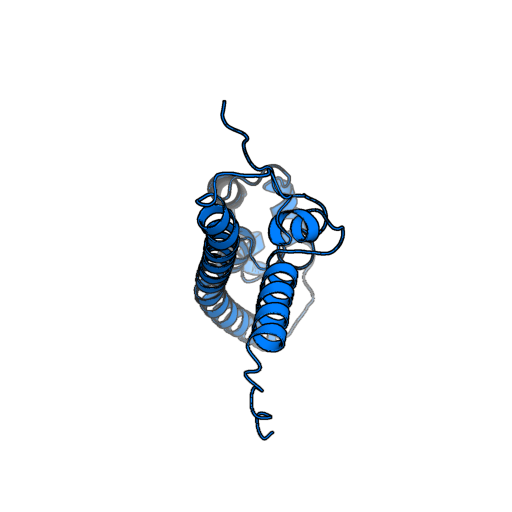 92.56 93 LEU A O 1
ATOM 730 N N . VAL A 1 94 ? 8.931 4.856 2.246 1.00 92.19 94 VAL A N 1
ATOM 731 C CA . VAL A 1 94 ? 9.554 3.974 1.248 1.00 92.19 94 VAL A CA 1
ATOM 732 C C . VAL A 1 94 ? 8.753 3.927 -0.052 1.00 92.19 94 VAL A C 1
ATOM 734 O O . VAL A 1 94 ? 9.336 3.896 -1.133 1.00 92.19 94 VAL A O 1
ATOM 737 N N . ASN A 1 95 ? 7.418 3.966 -0.002 1.00 89.44 95 ASN A N 1
ATOM 738 C CA . ASN A 1 95 ? 6.598 3.847 -1.212 1.00 89.44 95 ASN A CA 1
ATOM 739 C C . ASN A 1 95 ? 6.838 4.979 -2.233 1.00 89.44 95 ASN A C 1
ATOM 741 O O . ASN A 1 95 ? 6.963 4.676 -3.424 1.00 89.44 95 ASN A O 1
ATOM 745 N N . PRO A 1 96 ? 6.894 6.268 -1.842 1.00 87.75 96 PRO A N 1
ATOM 746 C CA . PRO A 1 96 ? 7.302 7.343 -2.744 1.00 87.75 96 PRO A CA 1
ATOM 747 C C . PRO A 1 96 ? 8.722 7.172 -3.288 1.00 87.75 96 PRO A C 1
ATOM 749 O O . PRO A 1 96 ? 8.913 7.309 -4.495 1.00 87.75 96 PRO A O 1
ATOM 752 N N . GLN A 1 97 ? 9.690 6.812 -2.437 1.00 92.00 97 GLN A N 1
ATOM 753 C CA . GLN A 1 97 ? 11.082 6.588 -2.849 1.00 92.00 97 GLN A CA 1
ATOM 754 C C . GLN A 1 97 ? 11.180 5.481 -3.904 1.00 92.00 97 GLN A C 1
ATOM 756 O O . GLN A 1 97 ? 11.810 5.655 -4.945 1.00 92.00 97 GLN A O 1
ATOM 761 N N . LEU A 1 98 ? 10.464 4.374 -3.699 1.00 88.94 98 LEU A N 1
ATOM 762 C CA . LEU A 1 98 ? 10.406 3.269 -4.649 1.00 88.94 98 LEU A CA 1
ATOM 763 C C . LEU A 1 98 ? 9.753 3.684 -5.977 1.00 88.94 98 LEU A C 1
ATOM 765 O O . LEU A 1 98 ? 10.217 3.299 -7.049 1.00 88.94 98 LEU A O 1
ATOM 769 N N . LYS A 1 99 ? 8.687 4.497 -5.937 1.00 86.62 99 LYS A N 1
ATOM 770 C CA . LYS A 1 99 ? 8.071 5.053 -7.156 1.00 86.62 99 LYS A CA 1
ATOM 771 C C . LYS A 1 99 ? 9.039 5.954 -7.916 1.00 86.62 99 LYS A C 1
ATOM 773 O O . LYS A 1 99 ? 9.103 5.856 -9.138 1.00 86.62 99 LYS A O 1
ATOM 778 N N . GLN A 1 100 ? 9.789 6.796 -7.211 1.00 89.88 100 GLN A N 1
ATOM 779 C CA . GLN A 1 100 ? 10.795 7.667 -7.810 1.00 89.88 100 GLN A CA 1
ATOM 780 C C . GLN A 1 100 ? 11.929 6.857 -8.446 1.00 89.88 100 GLN A C 1
ATOM 782 O O . GLN A 1 100 ? 12.302 7.140 -9.581 1.00 89.88 100 GLN A O 1
ATOM 787 N N . ALA A 1 101 ? 12.427 5.823 -7.766 1.00 90.19 101 ALA A N 1
ATOM 788 C CA . ALA A 1 101 ? 13.452 4.931 -8.301 1.00 90.19 101 ALA A CA 1
ATOM 789 C C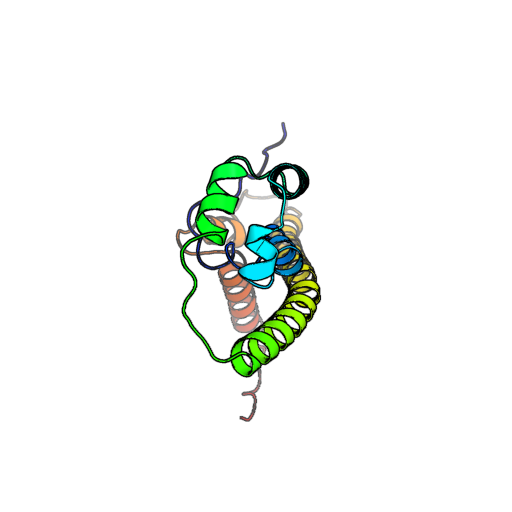 . ALA A 1 101 ? 12.976 4.221 -9.578 1.00 90.19 101 ALA A C 1
ATOM 791 O O . ALA A 1 101 ? 13.669 4.246 -10.592 1.00 90.19 101 ALA A O 1
ATOM 792 N N . HIS A 1 102 ? 11.757 3.669 -9.574 1.00 88.88 102 HIS A N 1
ATOM 793 C CA . HIS A 1 102 ? 11.167 3.076 -10.777 1.00 88.88 102 HIS A CA 1
ATOM 794 C C . HIS A 1 102 ? 11.029 4.085 -11.919 1.00 88.88 102 HIS A C 1
ATOM 796 O O . HIS A 1 102 ? 11.378 3.764 -13.048 1.00 88.88 102 HIS A O 1
ATOM 802 N N . HIS A 1 103 ? 10.559 5.302 -11.632 1.00 88.00 103 HIS A N 1
ATOM 803 C CA . HIS A 1 103 ? 10.452 6.343 -12.650 1.00 88.00 103 HIS A CA 1
ATOM 804 C C . HIS A 1 103 ? 11.825 6.726 -13.215 1.00 88.00 103 HIS A C 1
ATOM 806 O O . HIS A 1 103 ? 11.966 6.909 -14.420 1.00 88.00 103 HIS A O 1
ATOM 812 N N . ARG A 1 104 ? 12.854 6.800 -12.362 1.00 91.50 104 ARG A N 1
ATOM 813 C CA . ARG A 1 104 ? 14.224 7.076 -12.796 1.00 91.50 104 ARG A CA 1
ATOM 814 C C . ARG A 1 104 ? 14.760 5.975 -13.709 1.00 91.50 104 ARG A C 1
ATOM 816 O O . ARG A 1 104 ? 15.365 6.318 -14.718 1.00 91.50 104 ARG A O 1
ATOM 823 N N . LEU A 1 105 ? 14.513 4.701 -13.391 1.00 90.19 105 LEU A N 1
ATOM 824 C CA . LEU A 1 105 ? 14.855 3.577 -14.270 1.00 90.19 105 LEU A CA 1
ATOM 825 C C . LEU A 1 105 ? 14.154 3.700 -15.624 1.00 90.19 105 LEU A C 1
ATOM 827 O O . LEU A 1 105 ? 14.825 3.670 -16.648 1.00 90.19 105 LEU A O 1
ATOM 831 N N . ASP A 1 106 ? 12.837 3.927 -15.627 1.00 88.00 106 ASP A N 1
ATOM 832 C CA . ASP A 1 106 ? 12.061 4.076 -16.863 1.00 88.00 106 ASP A CA 1
ATOM 833 C C . ASP A 1 106 ? 12.625 5.224 -17.740 1.00 88.00 106 ASP A C 1
ATOM 835 O O . ASP A 1 106 ? 12.789 5.059 -18.948 1.00 88.00 106 ASP A O 1
ATOM 839 N N . CYS A 1 107 ? 12.995 6.367 -17.141 1.00 89.25 107 CYS A N 1
ATOM 840 C CA . CYS A 1 107 ? 13.609 7.492 -17.857 1.00 89.25 107 CYS A CA 1
ATOM 841 C C . CYS A 1 107 ? 15.005 7.174 -18.414 1.00 89.25 107 CYS A C 1
ATOM 843 O O . CYS A 1 107 ? 15.305 7.544 -19.547 1.00 89.25 107 CYS A O 1
ATOM 845 N N . LEU A 1 108 ? 15.866 6.512 -17.632 1.00 89.31 108 LEU A N 1
ATOM 846 C CA . LEU A 1 108 ? 17.212 6.137 -18.075 1.00 89.31 108 LEU A CA 1
ATOM 847 C C . LEU A 1 108 ? 17.141 5.147 -19.239 1.00 89.31 108 LEU A C 1
ATOM 849 O O . LEU A 1 108 ? 17.783 5.353 -20.266 1.00 89.31 108 LEU A O 1
ATOM 853 N N . THR A 1 109 ? 16.298 4.124 -19.129 1.00 86.19 109 THR A N 1
ATOM 854 C CA . THR A 1 109 ? 16.104 3.149 -20.203 1.00 86.19 109 THR A CA 1
ATOM 855 C C . THR A 1 109 ? 15.525 3.794 -21.465 1.00 86.19 109 THR A C 1
ATOM 857 O O . THR A 1 109 ? 15.985 3.488 -22.560 1.00 86.19 109 THR A O 1
ATOM 860 N N . ALA A 1 110 ? 14.587 4.739 -21.337 1.00 85.69 110 ALA A N 1
ATOM 861 C CA . ALA A 1 110 ? 14.071 5.492 -22.482 1.00 85.69 110 ALA A CA 1
ATOM 862 C C . ALA A 1 110 ? 15.141 6.382 -23.144 1.00 85.69 110 ALA A C 1
ATOM 864 O O . ALA A 1 110 ? 15.170 6.493 -24.367 1.00 85.69 110 ALA A O 1
ATOM 865 N N . SER A 1 111 ? 16.046 6.990 -22.365 1.00 85.19 111 SER A N 1
ATOM 866 C CA . SER A 1 111 ? 17.125 7.813 -22.932 1.00 85.19 111 SER A CA 1
ATOM 867 C C . SER A 1 111 ? 18.108 7.022 -23.795 1.00 85.19 111 SER A C 1
ATOM 869 O O . SER A 1 111 ? 18.593 7.572 -24.777 1.00 85.19 111 SER A O 1
ATOM 871 N N . LEU A 1 112 ? 18.337 5.736 -23.494 1.00 82.12 112 LEU A N 1
ATOM 872 C CA . LEU A 1 112 ? 19.209 4.868 -24.297 1.00 82.12 112 LEU A CA 1
ATOM 873 C C . LEU A 1 112 ? 18.661 4.635 -25.712 1.00 82.12 112 LEU A C 1
ATOM 875 O O . LEU A 1 112 ? 19.439 4.495 -26.652 1.00 82.12 112 LEU A O 1
ATOM 879 N N . VAL A 1 113 ? 17.333 4.626 -25.862 1.00 76.56 113 VAL A N 1
ATOM 880 C CA . VAL A 1 113 ? 16.665 4.547 -27.170 1.00 76.56 113 VAL A CA 1
ATOM 881 C C . VAL A 1 113 ? 16.869 5.857 -27.937 1.00 76.56 113 VAL A C 1
ATOM 883 O O . VAL A 1 113 ? 17.330 5.837 -29.071 1.00 76.56 113 VAL A O 1
ATOM 886 N N . ALA A 1 114 ? 16.633 7.004 -27.291 1.00 70.25 114 ALA A N 1
ATOM 887 C CA . ALA A 1 114 ? 16.756 8.320 -27.926 1.00 70.25 114 ALA A CA 1
ATOM 888 C C . ALA A 1 114 ? 18.194 8.674 -28.359 1.00 70.25 114 ALA A C 1
ATOM 890 O O . ALA A 1 114 ? 18.392 9.286 -29.404 1.00 70.25 114 ALA A O 1
ATOM 891 N N . THR A 1 115 ? 19.220 8.281 -27.594 1.00 61.59 115 THR A N 1
ATOM 892 C CA . THR A 1 115 ? 20.630 8.525 -27.964 1.00 61.59 115 THR A CA 1
ATOM 893 C C . THR A 1 115 ? 21.083 7.762 -29.206 1.00 61.59 115 THR A C 1
ATOM 895 O O . THR A 1 115 ? 22.099 8.115 -29.796 1.00 61.59 115 THR A O 1
ATOM 898 N N . ALA A 1 116 ? 20.350 6.724 -29.609 1.00 56.25 116 ALA A N 1
ATOM 899 C CA . ALA A 1 116 ? 20.688 5.899 -30.760 1.00 56.25 116 ALA A CA 1
ATOM 900 C C . ALA A 1 116 ? 20.056 6.395 -32.080 1.00 56.25 116 ALA A C 1
ATOM 902 O O . ALA A 1 116 ? 20.406 5.880 -33.138 1.00 56.25 116 ALA A O 1
ATOM 903 N N . GLU A 1 117 ? 19.179 7.408 -32.043 1.00 52.97 117 GLU A N 1
ATOM 904 C CA . GLU A 1 117 ? 18.483 7.967 -33.220 1.00 52.97 117 GLU A CA 1
ATOM 905 C C . GLU A 1 117 ? 19.311 9.003 -34.018 1.00 52.97 117 GLU A C 1
ATOM 907 O O . GLU A 1 117 ? 18.832 9.534 -35.018 1.00 52.97 117 GLU A O 1
ATOM 912 N N . VAL A 1 118 ? 20.544 9.316 -33.596 1.00 52.69 118 VAL A N 1
ATOM 913 C CA . VAL A 1 118 ? 21.383 10.369 -34.214 1.00 52.69 118 VAL A CA 1
ATOM 914 C C . VAL A 1 118 ? 22.162 9.876 -35.451 1.00 52.69 118 VAL A C 1
ATOM 916 O O . VAL A 1 118 ? 22.604 10.693 -36.254 1.00 52.69 118 VAL A O 1
ATOM 919 N N . GLU A 1 119 ? 22.268 8.562 -35.675 1.00 51.34 119 GLU A N 1
ATOM 920 C CA . GLU A 1 119 ? 22.953 7.990 -36.847 1.00 51.34 119 GLU A CA 1
ATOM 921 C C . GLU A 1 119 ? 21.953 7.746 -38.002 1.00 51.34 119 GLU A C 1
ATOM 923 O O . GLU A 1 119 ? 21.013 6.962 -37.842 1.00 51.34 119 GLU A O 1
ATOM 928 N N . PRO A 1 120 ? 22.103 8.394 -39.177 1.00 46.38 120 PRO A N 1
ATOM 929 C CA . PRO A 1 120 ? 21.018 8.540 -40.153 1.00 46.38 120 PRO A CA 1
ATOM 930 C C . PRO A 1 120 ? 20.743 7.312 -41.038 1.00 46.38 120 PRO A C 1
ATOM 932 O O . PRO A 1 120 ? 19.967 7.417 -41.986 1.00 46.38 120 PRO A O 1
ATOM 935 N N . GLU A 1 121 ? 21.305 6.135 -40.758 1.00 47.72 121 GLU A N 1
ATOM 936 C CA . GLU A 1 121 ? 21.116 4.963 -41.617 1.00 47.72 121 GLU A CA 1
ATOM 937 C C . GLU A 1 121 ? 20.758 3.698 -40.824 1.00 47.72 121 GLU A C 1
ATOM 939 O O . GLU A 1 121 ? 21.567 3.131 -40.096 1.00 47.72 121 GLU A O 1
ATOM 944 N N . GLN A 1 122 ? 19.526 3.230 -41.077 1.00 49.91 122 GLN A N 1
ATOM 945 C CA . GLN A 1 122 ? 18.866 1.997 -40.617 1.00 49.91 122 GLN A CA 1
ATOM 946 C C . GLN A 1 122 ? 18.103 2.113 -39.290 1.00 49.91 122 GLN A C 1
ATOM 948 O O . GLN A 1 122 ? 18.676 2.199 -38.211 1.00 49.91 122 GLN A O 1
ATOM 953 N N . LYS A 1 123 ? 16.769 1.967 -39.385 1.00 52.84 123 LYS A N 1
ATOM 954 C CA . LYS A 1 123 ? 15.878 1.581 -38.277 1.00 52.84 123 LYS A CA 1
ATOM 955 C C . LYS A 1 123 ? 16.294 0.204 -37.739 1.00 52.84 123 LYS A C 1
ATOM 957 O O . LYS A 1 123 ? 15.657 -0.806 -38.037 1.00 52.84 123 LYS A O 1
ATOM 962 N N . LYS A 1 124 ? 17.391 0.138 -36.993 1.00 57.00 124 LYS A N 1
ATOM 963 C CA . LYS A 1 124 ? 17.735 -1.032 -36.191 1.00 57.00 124 LYS A CA 1
ATOM 964 C C . LYS A 1 124 ? 16.790 -1.022 -35.000 1.00 57.00 124 LYS A C 1
ATOM 966 O O . LYS A 1 124 ? 16.759 -0.056 -34.251 1.00 57.00 124 LYS A O 1
ATOM 971 N N . GLN A 1 125 ? 15.989 -2.075 -34.863 1.00 60.16 125 GLN A N 1
ATOM 972 C CA . GLN A 1 125 ? 15.259 -2.315 -33.621 1.00 60.16 125 GLN A CA 1
ATOM 973 C C . GLN A 1 125 ? 16.277 -2.310 -32.478 1.00 60.16 125 GLN A C 1
ATOM 975 O O . GLN A 1 125 ? 17.272 -3.031 -32.548 1.00 60.16 125 GLN A O 1
ATOM 980 N N . HIS A 1 126 ? 16.074 -1.461 -31.472 1.00 73.56 126 HIS A N 1
ATOM 981 C CA . HIS A 1 126 ? 17.041 -1.329 -30.389 1.00 73.56 126 HIS A CA 1
ATOM 982 C C . HIS A 1 126 ? 16.922 -2.514 -29.430 1.00 73.56 126 HIS A C 1
ATOM 984 O O . HIS A 1 126 ? 15.812 -2.915 -29.079 1.00 73.56 126 HIS A O 1
ATOM 990 N N . ASP A 1 127 ? 18.058 -3.025 -28.940 1.00 81.19 127 ASP A N 1
ATOM 991 C CA . ASP A 1 127 ? 18.104 -4.119 -27.956 1.00 81.19 127 ASP A CA 1
ATOM 992 C C . ASP A 1 127 ? 17.183 -3.843 -26.758 1.00 81.19 127 ASP A C 1
ATOM 994 O O . ASP A 1 127 ? 16.505 -4.736 -26.261 1.00 81.19 127 ASP A O 1
ATOM 998 N N . VAL A 1 128 ? 17.086 -2.576 -26.344 1.00 85.25 128 VAL A N 1
ATOM 999 C CA . VAL A 1 128 ? 16.181 -2.112 -25.286 1.00 85.25 128 VAL A CA 1
ATOM 1000 C C . VAL A 1 128 ? 14.711 -2.401 -25.613 1.00 85.25 128 VAL A C 1
ATOM 1002 O O . VAL A 1 128 ? 13.978 -2.896 -24.758 1.00 85.25 128 VAL A O 1
ATOM 1005 N N . GLU A 1 129 ? 14.267 -2.107 -26.835 1.00 86.19 129 GLU A N 1
ATOM 1006 C CA . GLU A 1 129 ? 12.885 -2.328 -27.277 1.00 86.19 129 GLU A CA 1
ATOM 1007 C C . GLU A 1 129 ? 12.580 -3.820 -27.428 1.00 86.19 129 GLU A C 1
ATOM 1009 O O . GLU A 1 129 ? 11.517 -4.282 -27.007 1.00 86.19 129 GLU A O 1
ATOM 1014 N N . ILE A 1 130 ? 13.536 -4.583 -27.969 1.00 86.88 130 ILE A N 1
ATOM 1015 C CA . ILE A 1 130 ? 13.427 -6.037 -28.110 1.00 86.88 130 ILE A CA 1
ATOM 1016 C C . ILE A 1 130 ? 13.292 -6.671 -26.725 1.00 86.88 130 ILE A C 1
ATOM 1018 O O . ILE A 1 130 ? 12.321 -7.385 -26.478 1.00 86.88 130 ILE A O 1
ATOM 1022 N N . LEU A 1 131 ? 14.199 -6.363 -25.795 1.00 88.62 131 LEU A N 1
ATOM 1023 C CA . LEU A 1 131 ? 14.170 -6.897 -24.434 1.00 88.62 131 LEU A CA 1
ATOM 1024 C C . LEU A 1 131 ? 12.895 -6.489 -23.687 1.00 88.62 131 LEU A C 1
ATOM 1026 O O . LEU A 1 131 ? 12.292 -7.328 -23.022 1.00 88.62 131 LEU A O 1
ATOM 1030 N N . ALA A 1 132 ? 12.434 -5.241 -23.830 1.00 87.00 132 ALA A N 1
ATOM 1031 C CA . ALA A 1 132 ? 11.190 -4.771 -23.216 1.00 87.00 132 ALA A CA 1
ATOM 1032 C C . ALA A 1 132 ? 9.935 -5.488 -23.749 1.00 87.00 132 ALA A C 1
ATOM 1034 O O . ALA A 1 132 ? 8.915 -5.538 -23.058 1.00 87.00 132 ALA A O 1
ATOM 1035 N N . SER A 1 133 ? 9.994 -6.034 -24.968 1.00 87.56 133 SER A N 1
ATOM 1036 C CA . SER A 1 133 ? 8.896 -6.800 -25.566 1.00 87.56 133 SER A CA 1
ATOM 1037 C C . SER A 1 133 ? 8.799 -8.241 -25.048 1.00 87.56 133 SER A C 1
ATOM 1039 O O . SER A 1 133 ? 7.755 -8.880 -25.207 1.00 87.56 133 SER A O 1
ATOM 1041 N N . LEU A 1 134 ? 9.852 -8.758 -24.403 1.00 88.50 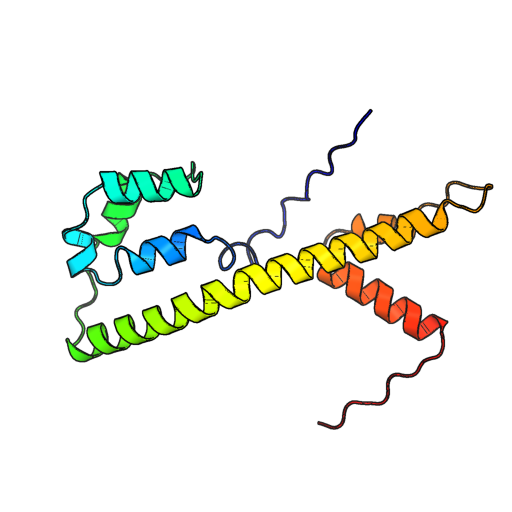134 LEU A N 1
ATOM 1042 C CA . LEU A 1 134 ? 9.907 -10.148 -23.958 1.00 88.50 134 LEU A CA 1
ATOM 1043 C C . LEU A 1 134 ? 9.008 -10.401 -22.734 1.00 88.50 134 LEU A C 1
ATOM 1045 O O . LEU A 1 134 ? 9.000 -9.625 -21.771 1.00 88.50 134 LEU A O 1
ATOM 1049 N N . PRO A 1 135 ? 8.269 -11.526 -22.705 1.00 87.31 135 PRO A N 1
ATOM 1050 C CA . PRO A 1 135 ? 7.491 -11.901 -21.535 1.00 87.31 135 PRO A CA 1
ATOM 1051 C C . PRO A 1 135 ? 8.415 -12.156 -20.337 1.00 87.31 135 PRO A C 1
ATOM 1053 O O . PRO A 1 135 ? 9.428 -12.838 -20.446 1.00 87.31 135 PRO A O 1
ATOM 1056 N N . GLY A 1 136 ? 8.051 -11.617 -19.172 1.00 83.31 136 GLY A N 1
ATOM 1057 C CA . GLY A 1 136 ? 8.846 -11.747 -17.943 1.00 83.31 136 GLY A CA 1
ATOM 1058 C C . GLY A 1 136 ? 9.903 -10.656 -17.749 1.00 83.31 136 GLY A C 1
ATOM 1059 O O . GLY A 1 136 ? 10.352 -10.458 -16.620 1.00 83.31 136 GLY A O 1
ATOM 1060 N N . VAL A 1 137 ? 10.219 -9.871 -18.783 1.00 87.50 137 VAL A N 1
ATOM 1061 C CA . VAL A 1 137 ? 11.140 -8.734 -18.673 1.00 87.50 137 VAL A CA 1
ATOM 1062 C C . VAL A 1 137 ? 10.372 -7.490 -18.226 1.00 87.50 137 VAL A C 1
ATOM 1064 O O . VAL A 1 137 ? 9.712 -6.799 -18.996 1.00 87.50 137 VAL A O 1
ATOM 1067 N N . GLY A 1 138 ? 10.411 -7.228 -16.920 1.00 84.94 138 GLY A N 1
ATOM 1068 C CA . GLY A 1 138 ? 9.930 -5.975 -16.335 1.00 84.94 138 GLY A CA 1
ATOM 1069 C C . GLY A 1 138 ? 11.029 -4.914 -16.273 1.00 84.94 138 GLY A C 1
ATOM 1070 O O . GLY A 1 138 ? 12.197 -5.221 -16.469 1.00 84.94 138 GLY A O 1
ATOM 1071 N N . ARG A 1 139 ? 10.675 -3.677 -15.901 1.00 87.44 139 ARG A N 1
ATOM 1072 C CA . ARG A 1 139 ? 11.619 -2.541 -15.808 1.00 87.44 139 ARG A CA 1
ATOM 1073 C C . ARG A 1 139 ? 12.912 -2.831 -15.035 1.00 87.44 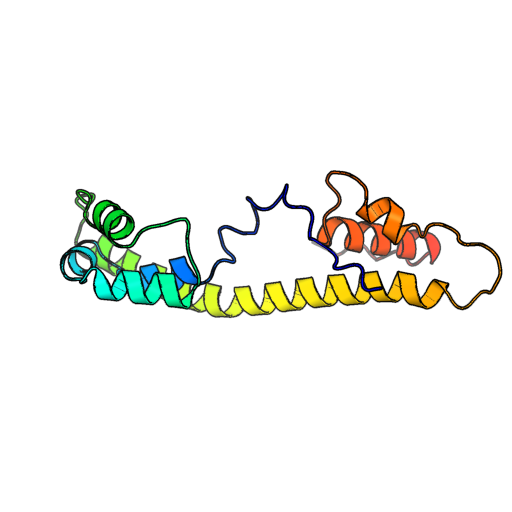139 ARG A C 1
ATOM 1075 O O . ARG A 1 139 ? 13.970 -2.369 -15.431 1.00 87.44 139 ARG A O 1
ATOM 1082 N N . ILE A 1 140 ? 12.816 -3.596 -13.941 1.00 90.19 140 ILE A N 1
ATOM 1083 C CA . ILE A 1 140 ? 13.969 -3.938 -13.097 1.00 90.19 140 ILE A CA 1
ATOM 1084 C C . ILE A 1 140 ? 14.885 -4.888 -13.866 1.00 90.19 140 ILE A C 1
ATOM 1086 O O . ILE A 1 140 ? 16.052 -4.584 -14.051 1.00 90.19 140 ILE A O 1
ATOM 1090 N N . VAL A 1 141 ? 14.326 -5.988 -14.382 1.00 91.38 141 VAL A N 1
ATOM 1091 C CA . VAL A 1 141 ? 15.067 -6.984 -15.168 1.00 91.38 141 VAL A CA 1
ATOM 1092 C C . VAL A 1 141 ? 15.691 -6.343 -16.407 1.00 91.38 141 VAL A C 1
ATOM 1094 O O . VAL A 1 141 ? 16.859 -6.573 -16.682 1.00 91.38 141 VAL A O 1
ATOM 1097 N N . LEU A 1 142 ? 14.945 -5.492 -17.115 1.00 89.69 142 LEU A N 1
ATOM 1098 C CA . LEU A 1 142 ? 15.435 -4.758 -18.279 1.00 89.69 142 LEU A CA 1
ATOM 1099 C C . LEU A 1 142 ? 16.639 -3.877 -17.930 1.00 89.69 142 LEU A C 1
ATOM 1101 O O . LEU A 1 142 ? 17.666 -3.959 -18.593 1.00 89.69 142 LEU A O 1
ATOM 1105 N N . ALA A 1 143 ? 16.526 -3.057 -16.881 1.00 89.94 143 ALA A N 1
ATOM 1106 C CA . ALA A 1 143 ? 17.616 -2.191 -16.449 1.00 89.94 143 ALA A CA 1
ATOM 1107 C C . ALA A 1 143 ? 18.851 -2.991 -16.010 1.00 89.94 143 ALA A C 1
ATOM 1109 O O . ALA A 1 143 ? 19.964 -2.625 -16.376 1.00 89.94 143 ALA A O 1
ATOM 1110 N N . THR A 1 144 ? 18.660 -4.095 -15.283 1.00 91.81 144 THR A N 1
ATOM 1111 C CA . THR A 1 144 ? 19.752 -4.990 -14.884 1.00 91.81 144 THR A CA 1
ATOM 1112 C C . THR A 1 144 ? 20.437 -5.613 -16.099 1.00 91.81 144 THR A C 1
ATOM 1114 O O . THR A 1 144 ? 21.651 -5.528 -16.202 1.00 91.81 144 THR A O 1
ATOM 1117 N N . LEU A 1 145 ? 19.686 -6.169 -17.057 1.00 90.88 145 LEU A N 1
ATOM 1118 C CA . LEU A 1 145 ? 20.263 -6.767 -18.268 1.00 90.88 145 LEU A CA 1
ATOM 1119 C C . LEU A 1 145 ? 21.091 -5.761 -19.074 1.00 90.88 145 LEU A C 1
ATOM 1121 O O . LEU A 1 145 ? 22.159 -6.104 -19.572 1.00 90.88 145 LEU A O 1
ATOM 1125 N N . LEU A 1 146 ? 20.613 -4.521 -19.193 1.00 88.75 146 LEU A N 1
ATOM 1126 C CA . LEU A 1 146 ? 21.332 -3.464 -19.903 1.00 88.75 146 LEU A CA 1
ATOM 1127 C C . LEU A 1 146 ? 22.603 -3.028 -19.164 1.00 88.75 146 LEU A C 1
ATOM 1129 O O . LEU A 1 146 ? 23.613 -2.780 -19.817 1.00 88.75 146 LEU A O 1
ATOM 1133 N N . ALA A 1 147 ? 22.561 -2.952 -17.831 1.00 88.31 147 ALA A N 1
ATOM 1134 C CA . ALA A 1 147 ? 23.730 -2.634 -17.015 1.00 88.31 147 ALA A CA 1
ATOM 1135 C C . ALA A 1 147 ? 24.811 -3.723 -17.137 1.00 88.31 147 ALA A C 1
ATOM 1137 O O . ALA A 1 147 ? 25.943 -3.420 -17.497 1.00 88.31 147 ALA A O 1
ATOM 1138 N N . GLU A 1 148 ? 24.439 -4.992 -16.960 1.00 88.00 148 GLU A N 1
ATOM 1139 C CA . GLU A 1 148 ? 25.361 -6.133 -17.073 1.00 88.00 148 GLU A CA 1
ATOM 1140 C C . GLU A 1 148 ? 25.960 -6.255 -18.485 1.00 88.00 148 GLU A C 1
ATOM 1142 O O . GLU A 1 148 ? 27.155 -6.496 -18.655 1.00 88.00 148 GLU A O 1
ATOM 1147 N N . ALA A 1 149 ? 25.151 -6.043 -19.529 1.00 85.56 149 ALA A N 1
ATOM 1148 C CA . ALA A 1 149 ? 25.637 -6.064 -20.908 1.00 85.56 149 ALA A CA 1
ATOM 1149 C C . ALA A 1 149 ? 26.620 -4.918 -21.203 1.00 85.56 149 ALA A C 1
ATOM 1151 O O . ALA A 1 149 ? 27.547 -5.086 -22.001 1.00 85.56 149 ALA A O 1
ATOM 1152 N N . PHE A 1 150 ? 26.423 -3.751 -20.582 1.00 80.25 150 PHE A N 1
ATOM 1153 C CA . PHE A 1 150 ? 27.343 -2.624 -20.699 1.00 80.25 150 PHE A CA 1
ATOM 1154 C C . PHE A 1 150 ? 28.672 -2.902 -19.987 1.00 80.25 150 PHE A C 1
ATOM 1156 O O . PHE A 1 150 ? 29.730 -2.645 -20.566 1.00 80.25 150 PHE A O 1
ATOM 1163 N N . ASP A 1 151 ? 28.642 -3.481 -18.788 1.00 76.38 151 ASP A N 1
ATOM 1164 C CA . ASP A 1 151 ? 29.845 -3.856 -18.033 1.00 76.38 151 ASP A CA 1
ATOM 1165 C C . ASP A 1 151 ? 30.661 -4.924 -18.779 1.00 76.38 151 ASP A C 1
ATOM 1167 O O . ASP A 1 151 ? 31.867 -4.765 -18.985 1.00 76.38 151 ASP A O 1
ATOM 1171 N N . ALA A 1 152 ? 29.990 -5.946 -19.322 1.00 72.88 152 ALA A N 1
ATOM 1172 C CA . ALA A 1 152 ? 30.628 -6.969 -20.150 1.00 72.88 152 ALA A CA 1
ATOM 1173 C C . ALA A 1 152 ? 31.293 -6.385 -21.412 1.00 72.88 152 ALA A C 1
ATOM 1175 O O . ALA A 1 152 ? 32.351 -6.852 -21.833 1.00 72.88 152 ALA A O 1
ATOM 1176 N N . ARG A 1 153 ? 30.691 -5.352 -22.018 1.00 66.69 153 ARG A N 1
ATOM 1177 C CA . ARG A 1 153 ? 31.238 -4.670 -23.202 1.00 66.69 153 ARG A CA 1
ATOM 1178 C C . ARG A 1 153 ? 32.389 -3.726 -22.864 1.00 66.69 153 ARG A C 1
ATOM 1180 O O . ARG A 1 153 ? 33.306 -3.578 -23.666 1.00 66.69 153 ARG A O 1
ATOM 1187 N N . SER A 1 154 ? 32.319 -3.052 -21.722 1.00 69.00 154 SER A N 1
ATOM 1188 C CA . SER A 1 154 ? 33.303 -2.048 -21.307 1.00 69.00 154 SER A CA 1
ATOM 1189 C C . SER A 1 154 ? 34.532 -2.654 -20.623 1.00 69.00 154 SER A C 1
ATOM 1191 O O . SER A 1 154 ? 35.517 -1.947 -20.422 1.00 69.00 154 SER A O 1
ATOM 1193 N N . GLY A 1 155 ? 34.507 -3.953 -20.297 1.00 63.59 155 GLY A N 1
ATOM 1194 C CA . GLY A 1 155 ? 35.618 -4.646 -19.637 1.00 63.59 155 GLY A CA 1
ATOM 1195 C C . GLY A 1 155 ? 35.851 -4.178 -18.197 1.00 63.59 155 GLY A C 1
ATOM 1196 O O . GLY A 1 155 ? 36.887 -4.483 -17.605 1.00 63.59 155 GLY A O 1
ATOM 1197 N N . VAL A 1 156 ? 34.905 -3.426 -17.625 1.00 66.56 156 VAL A N 1
ATOM 1198 C CA . VAL A 1 156 ? 34.948 -2.972 -16.236 1.00 66.56 156 VAL A CA 1
ATOM 1199 C C . VAL A 1 156 ? 34.535 -4.145 -15.355 1.00 66.56 156 VAL A C 1
ATOM 1201 O O . VAL A 1 156 ? 33.362 -4.379 -15.092 1.00 66.56 156 VAL A O 1
ATOM 1204 N N . THR A 1 157 ? 35.518 -4.926 -14.915 1.00 60.38 157 THR A N 1
ATOM 1205 C CA . THR A 1 157 ? 35.297 -5.957 -13.895 1.00 60.38 157 THR A CA 1
ATOM 1206 C C . THR A 1 157 ? 34.935 -5.261 -12.583 1.00 60.38 157 THR A C 1
ATOM 1208 O O . THR A 1 157 ? 35.787 -4.619 -11.965 1.00 60.38 157 THR A O 1
ATOM 1211 N N . THR A 1 158 ? 33.678 -5.357 -12.150 1.00 60.75 158 THR A N 1
ATOM 1212 C CA . THR A 1 158 ? 33.286 -4.945 -10.801 1.00 60.75 158 THR A CA 1
ATOM 1213 C C . THR A 1 158 ? 34.024 -5.836 -9.793 1.00 60.75 158 THR A C 1
ATOM 1215 O O . THR A 1 158 ? 33.963 -7.064 -9.895 1.00 60.75 158 THR A O 1
ATOM 1218 N N . PRO A 1 159 ? 34.796 -5.264 -8.848 1.00 59.09 159 PRO A N 1
ATOM 1219 C CA . PRO A 1 159 ? 35.504 -6.069 -7.864 1.00 59.09 159 PRO A CA 1
ATOM 1220 C C . PRO A 1 159 ? 34.485 -6.797 -6.975 1.00 59.09 159 PRO A C 1
ATOM 1222 O O . PRO A 1 159 ? 33.447 -6.215 -6.648 1.00 59.09 159 PRO A O 1
ATOM 1225 N N . PRO A 1 160 ? 34.756 -8.049 -6.562 1.00 56.75 160 PRO A N 1
ATOM 1226 C CA . PRO A 1 160 ? 33.845 -8.777 -5.691 1.00 56.75 160 PRO A CA 1
ATOM 1227 C C . PRO A 1 160 ? 33.664 -7.995 -4.386 1.00 56.75 160 PRO A C 1
ATOM 1229 O O . PRO A 1 160 ? 34.634 -7.732 -3.673 1.00 56.75 160 PRO A O 1
ATOM 1232 N N . CYS A 1 161 ? 32.423 -7.602 -4.079 1.00 50.31 161 CYS A N 1
ATOM 1233 C CA . CYS A 1 161 ? 32.087 -7.055 -2.770 1.00 50.31 161 CYS A CA 1
ATOM 1234 C C . CYS A 1 161 ? 32.422 -8.111 -1.712 1.00 50.31 161 CYS A C 1
ATOM 1236 O O . CYS A 1 161 ? 31.808 -9.177 -1.685 1.00 50.31 161 CYS A O 1
ATOM 1238 N N . ALA A 1 162 ? 33.413 -7.818 -0.870 1.00 45.59 162 ALA A N 1
ATOM 1239 C CA . ALA A 1 162 ? 33.717 -8.618 0.305 1.00 45.59 162 ALA A CA 1
ATOM 1240 C C . ALA A 1 162 ? 32.469 -8.685 1.201 1.00 45.59 162 ALA A C 1
ATOM 1242 O O . ALA A 1 162 ? 31.886 -7.646 1.523 1.00 45.59 162 ALA A O 1
ATOM 1243 N N . ALA A 1 163 ? 32.051 -9.913 1.511 1.00 44.94 163 ALA A N 1
ATOM 1244 C CA . ALA A 1 163 ? 30.960 -10.226 2.429 1.00 44.94 163 ALA A CA 1
ATOM 1245 C C . ALA A 1 163 ? 31.341 -9.932 3.886 1.00 44.94 163 ALA A C 1
ATOM 1247 O O . ALA A 1 163 ? 32.540 -10.079 4.219 1.00 44.94 163 ALA A O 1
#

Foldseek 3Di:
DDDDDDDDDPPCPPPVVLLQLLVLVVCVQDVDLVSLVVDDLVVQVVSCVVSVNDPDHSVRVSVVSNPDDDDDDPVVSVVSSVVSVVVSVVSVVVSVVVVVVLVVLVVVLVVVVVVVPPDPDDPDPDPLNVQCPDPPRDSVNSSVVVVVVVCVVVVPPDPDDDD

Radius of gyration: 23.07 Å; chains: 1; bounding box: 56×24×67 Å

pLDDT: mean 79.22, std 19.3, range [31.11, 96.12]

Organism: NCBI:txid57676